Protein AF-A0A3B0PJ84-F1 (afdb_monomer_lite)

pLDDT: mean 87.23, std 13.35, range [50.19, 97.38]

Radius of gyration: 12.94 Å; chains: 1; bounding box: 22×23×42 Å

InterPro domains:
  IPR036967 Small ribosomal subunit protein uS11 superfamily [G3DSA:3.30.420.80] (1-37)

Structure (mmCIF, N/CA/C/O backbone):
data_AF-A0A3B0PJ84-F1
#
_entry.id   AF-A0A3B0PJ84-F1
#
loop_
_atom_site.group_PDB
_atom_site.id
_atom_site.type_symbol
_atom_site.label_atom_id
_atom_site.label_alt_id
_atom_site.label_comp_id
_atom_site.label_asym_id
_atom_site.label_entity_id
_atom_site.label_seq_id
_atom_site.pdbx_PDB_ins_code
_atom_site.Cartn_x
_atom_site.Cartn_y
_atom_site.Cartn_z
_atom_site.occupancy
_atom_site.B_iso_or_equiv
_atom_site.auth_seq_id
_atom_site.auth_comp_id
_atom_site.auth_asym_id
_atom_site.auth_atom_id
_atom_site.pdbx_PDB_model_num
ATOM 1 N N . MET A 1 1 ? -0.363 -11.927 27.465 1.00 50.19 1 MET A N 1
ATOM 2 C CA . MET A 1 1 ? -0.051 -11.572 26.061 1.00 50.19 1 MET A CA 1
ATOM 3 C C . MET A 1 1 ? -1.042 -10.515 25.598 1.00 50.19 1 MET A C 1
ATOM 5 O O . MET A 1 1 ? -2.195 -10.843 25.353 1.00 50.19 1 MET A O 1
ATOM 9 N N . ALA A 1 2 ? -0.645 -9.241 25.575 1.00 53.31 2 ALA A N 1
ATOM 10 C CA . ALA A 1 2 ? -1.527 -8.165 25.128 1.00 53.31 2 ALA A CA 1
ATOM 11 C C . ALA A 1 2 ? -1.786 -8.313 23.620 1.00 53.31 2 ALA A C 1
ATOM 13 O O . ALA A 1 2 ? -0.844 -8.325 22.826 1.00 53.31 2 ALA A O 1
ATOM 14 N N . LYS A 1 3 ? -3.055 -8.457 23.221 1.00 63.53 3 LYS A N 1
ATOM 15 C CA . LYS A 1 3 ? -3.457 -8.398 21.810 1.00 63.53 3 LYS A CA 1
ATOM 16 C C . LYS A 1 3 ? -2.990 -7.048 21.265 1.00 63.53 3 LYS A C 1
ATOM 18 O O . LYS A 1 3 ? -3.439 -6.013 21.748 1.00 63.53 3 LYS A O 1
ATOM 23 N N . LYS A 1 4 ? -2.087 -7.051 20.277 1.00 64.62 4 LYS A N 1
ATOM 24 C CA . LYS A 1 4 ? -1.770 -5.850 19.495 1.00 64.62 4 LYS A CA 1
ATOM 25 C C . LYS A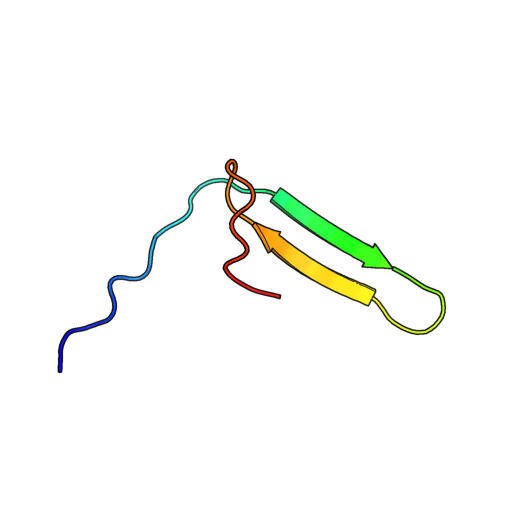 1 4 ? -3.099 -5.314 18.966 1.00 64.62 4 LYS A C 1
ATOM 27 O O . LYS A 1 4 ? -3.731 -5.975 18.143 1.00 64.62 4 LYS A O 1
ATOM 32 N N . ASN A 1 5 ? -3.538 -4.163 19.473 1.00 63.06 5 ASN A N 1
ATOM 33 C CA . ASN A 1 5 ? -4.691 -3.466 18.922 1.00 63.06 5 ASN A CA 1
ATOM 34 C C . ASN A 1 5 ? -4.384 -3.202 17.449 1.00 63.06 5 ASN A C 1
ATOM 36 O O . ASN A 1 5 ? -3.493 -2.415 17.125 1.00 63.06 5 ASN A O 1
ATOM 40 N N . LYS A 1 6 ? -5.071 -3.921 16.555 1.00 67.00 6 LYS A N 1
ATOM 41 C CA . LYS A 1 6 ? -5.002 -3.653 15.122 1.00 67.00 6 LYS A 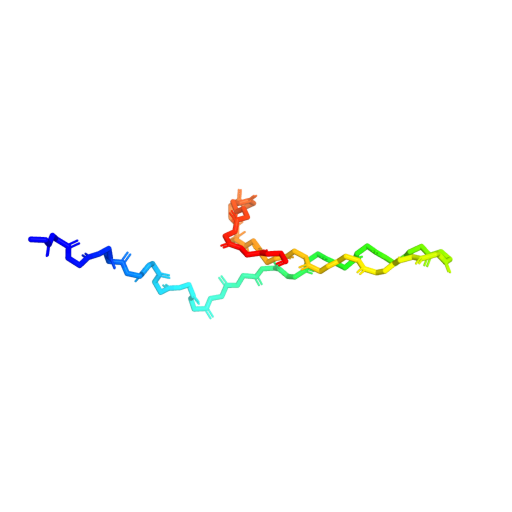CA 1
ATOM 42 C C . LYS A 1 6 ? -5.536 -2.243 14.933 1.00 67.00 6 LYS A C 1
ATOM 44 O O . LYS A 1 6 ? -6.699 -1.979 15.225 1.00 67.00 6 LYS A O 1
ATOM 49 N N . LYS A 1 7 ? -4.670 -1.332 14.498 1.00 70.94 7 LYS A N 1
ATOM 50 C CA . LYS A 1 7 ? -5.082 0.013 14.109 1.00 70.94 7 LYS A CA 1
ATOM 51 C C . LYS A 1 7 ? -6.010 -0.159 12.906 1.00 70.94 7 LYS A C 1
ATOM 53 O O . LYS A 1 7 ? -5.564 -0.605 11.853 1.00 70.94 7 LYS A O 1
ATOM 58 N N . VAL A 1 8 ? -7.304 0.089 13.095 1.00 77.12 8 VAL A N 1
ATOM 59 C CA . VAL A 1 8 ? -8.289 0.008 12.012 1.00 77.12 8 VAL A CA 1
ATOM 60 C C . VAL A 1 8 ? -8.190 1.311 11.233 1.00 77.12 8 VAL A C 1
ATOM 62 O O . VAL A 1 8 ? -8.609 2.359 11.714 1.00 77.12 8 VAL A O 1
ATOM 65 N N . ILE A 1 9 ? -7.560 1.251 10.064 1.00 81.56 9 ILE A N 1
ATOM 66 C CA . ILE A 1 9 ? -7.451 2.384 9.146 1.00 81.56 9 ILE A CA 1
ATOM 67 C C . ILE A 1 9 ? -8.602 2.242 8.151 1.00 81.56 9 ILE A C 1
ATOM 69 O O . ILE A 1 9 ? -8.632 1.297 7.369 1.00 81.56 9 ILE A O 1
ATOM 73 N N . THR A 1 10 ? -9.583 3.139 8.228 1.00 86.88 10 THR A N 1
ATOM 74 C CA . THR A 1 10 ? -10.779 3.131 7.367 1.00 86.88 10 THR A CA 1
ATOM 75 C C . THR A 1 10 ? -10.526 3.755 5.999 1.00 86.88 10 THR A C 1
ATOM 77 O O . THR A 1 10 ? -11.188 3.392 5.033 1.00 86.88 10 THR A O 1
ATOM 80 N N . GLN A 1 11 ? -9.580 4.693 5.912 1.00 89.62 11 GLN A N 1
ATOM 81 C CA . GLN A 1 11 ? -9.205 5.392 4.685 1.00 89.62 11 GLN A CA 1
ATOM 82 C C . GLN A 1 11 ? -7.693 5.629 4.669 1.00 89.62 11 GLN A C 1
ATOM 84 O O . GLN A 1 11 ? -7.096 5.949 5.700 1.00 89.62 11 GLN A O 1
ATOM 89 N N . GLY A 1 12 ? -7.075 5.478 3.502 1.00 92.31 12 GLY A N 1
ATOM 90 C CA . GLY A 1 12 ? -5.634 5.609 3.324 1.00 92.31 12 GLY A CA 1
A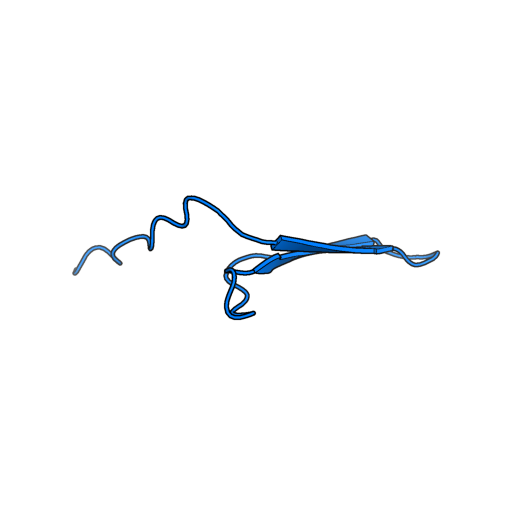TOM 91 C C . GLY A 1 12 ? -5.256 5.743 1.855 1.00 92.31 12 GLY A C 1
ATOM 92 O O . GLY A 1 12 ? -6.125 5.857 0.991 1.00 92.31 12 GLY A O 1
ATOM 93 N N . VAL A 1 13 ? -3.954 5.730 1.589 1.00 95.50 13 VAL A N 1
ATOM 94 C CA . VAL A 1 13 ? -3.376 5.888 0.253 1.00 95.50 13 VAL A CA 1
ATOM 95 C C . VAL A 1 13 ? -2.583 4.636 -0.102 1.00 95.50 13 VAL A C 1
ATOM 97 O O . VAL A 1 13 ? -1.776 4.155 0.694 1.00 95.50 13 VAL A O 1
ATOM 100 N N . ALA A 1 14 ? -2.814 4.109 -1.304 1.00 96.19 14 ALA A N 1
ATOM 101 C CA . ALA A 1 14 ? -1.990 3.056 -1.882 1.00 96.19 14 ALA A CA 1
ATOM 102 C C . ALA A 1 14 ? -0.944 3.685 -2.809 1.00 96.19 14 ALA A C 1
ATOM 104 O O . ALA A 1 14 ? -1.283 4.353 -3.785 1.00 96.19 14 ALA A O 1
ATOM 105 N N . HIS A 1 15 ? 0.329 3.464 -2.503 1.00 96.38 15 HIS A N 1
ATOM 106 C CA . HIS A 1 15 ? 1.456 3.863 -3.332 1.00 96.38 15 HIS A CA 1
ATOM 107 C C . HIS A 1 15 ? 1.888 2.667 -4.173 1.00 96.38 15 HIS A C 1
ATOM 109 O O . HIS A 1 15 ? 2.357 1.667 -3.636 1.00 96.38 15 HIS A O 1
ATOM 115 N N . ILE A 1 16 ? 1.731 2.775 -5.489 1.00 97.19 16 ILE A N 1
ATOM 116 C CA . ILE A 1 16 ? 2.123 1.727 -6.432 1.00 97.19 16 ILE A CA 1
ATOM 117 C C . ILE A 1 16 ? 3.364 2.208 -7.167 1.00 97.19 16 ILE A C 1
ATOM 119 O O . ILE A 1 16 ? 3.314 3.178 -7.922 1.00 97.19 16 ILE A O 1
ATOM 123 N N . HIS A 1 17 ? 4.480 1.526 -6.942 1.00 96.94 17 HIS A N 1
ATOM 124 C CA . HIS A 1 17 ? 5.713 1.761 -7.671 1.00 96.94 17 HIS A CA 1
ATOM 125 C 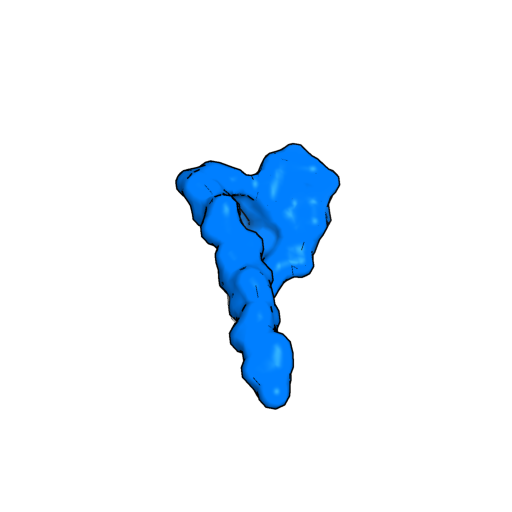C . HIS A 1 17 ? 5.958 0.595 -8.622 1.00 96.94 17 HIS A C 1
ATOM 127 O O . HIS A 1 17 ? 6.396 -0.475 -8.204 1.00 96.94 17 HIS A O 1
ATOM 133 N N . SER A 1 18 ? 5.644 0.803 -9.899 1.00 97.00 18 SER A N 1
ATOM 134 C CA . SER A 1 18 ? 5.834 -0.188 -10.954 1.00 97.00 18 SER A CA 1
ATOM 135 C C . SER A 1 18 ? 7.046 0.185 -11.796 1.00 97.00 18 SER A C 1
ATOM 137 O O . SER A 1 18 ? 7.037 1.198 -12.492 1.00 97.00 18 SER A O 1
ATOM 139 N N . THR A 1 19 ? 8.078 -0.649 -11.748 1.00 97.00 19 THR A N 1
ATOM 140 C CA . THR A 1 19 ? 9.209 -0.612 -12.678 1.00 97.00 19 THR A CA 1
ATOM 141 C C . THR A 1 19 ? 9.100 -1.773 -13.664 1.00 97.00 19 THR A C 1
ATOM 143 O O . THR A 1 19 ? 8.179 -2.587 -13.591 1.00 97.00 19 THR A O 1
ATOM 146 N N . TYR A 1 20 ? 10.058 -1.876 -14.584 1.00 96.69 20 TYR A N 1
ATOM 147 C CA . TYR A 1 20 ? 10.121 -2.981 -15.541 1.00 96.69 20 TYR A CA 1
ATOM 148 C C . TYR A 1 20 ? 10.307 -4.357 -14.891 1.00 96.69 20 TYR A C 1
ATOM 150 O O . TYR A 1 20 ? 9.880 -5.352 -15.463 1.00 96.69 20 TYR A O 1
ATOM 158 N N . GLN A 1 21 ? 10.928 -4.420 -13.710 1.00 96.25 21 GLN A N 1
ATOM 159 C CA . GLN A 1 21 ? 11.327 -5.686 -13.084 1.00 96.25 21 GLN A CA 1
ATOM 160 C C . GLN A 1 21 ? 10.487 -6.039 -11.860 1.00 96.25 21 GLN A C 1
ATOM 162 O O . GLN A 1 21 ? 10.424 -7.203 -11.468 1.00 96.25 21 GLN A O 1
ATOM 167 N N . ASN A 1 22 ? 9.855 -5.051 -11.231 1.00 95.69 22 ASN A N 1
ATOM 168 C CA . ASN A 1 22 ? 9.022 -5.281 -10.065 1.00 95.69 22 ASN A CA 1
ATOM 169 C C . ASN A 1 22 ? 7.927 -4.231 -9.919 1.00 95.69 22 ASN A C 1
ATOM 171 O O . ASN A 1 22 ? 8.060 -3.080 -10.328 1.00 95.69 22 ASN A O 1
ATOM 175 N N . THR A 1 23 ? 6.849 -4.641 -9.262 1.00 97.19 23 THR A N 1
ATOM 176 C CA . THR A 1 23 ? 5.835 -3.734 -8.735 1.00 97.19 23 THR A CA 1
ATOM 177 C C . THR A 1 23 ? 5.811 -3.873 -7.224 1.00 97.19 23 THR A C 1
ATOM 179 O O . THR A 1 23 ? 5.690 -4.982 -6.709 1.00 97.19 23 THR A O 1
ATOM 182 N N . ILE A 1 24 ? 5.940 -2.756 -6.520 1.00 96.94 24 ILE A N 1
ATOM 183 C CA . ILE A 1 24 ? 5.825 -2.681 -5.063 1.00 96.94 24 ILE A CA 1
ATOM 184 C C . ILE A 1 24 ? 4.565 -1.884 -4.740 1.00 96.94 24 ILE A C 1
ATOM 186 O O . ILE A 1 24 ? 4.340 -0.822 -5.327 1.00 96.94 24 ILE A O 1
ATOM 190 N N . VAL A 1 25 ? 3.748 -2.393 -3.817 1.00 97.38 25 VAL A N 1
ATOM 191 C CA . VAL A 1 25 ? 2.489 -1.761 -3.410 1.00 97.38 25 VAL A CA 1
ATOM 192 C C . VAL A 1 25 ? 2.513 -1.503 -1.912 1.00 97.38 25 VAL A C 1
ATOM 194 O O . VAL A 1 25 ? 2.326 -2.420 -1.129 1.00 97.38 25 VAL A O 1
ATOM 197 N N . SER A 1 26 ? 2.678 -0.246 -1.511 1.00 97.06 26 SER A N 1
ATOM 198 C CA . SER A 1 26 ? 2.695 0.152 -0.100 1.00 97.06 26 SER A CA 1
ATOM 199 C C . SER A 1 26 ? 1.394 0.840 0.298 1.00 97.06 26 SER A C 1
ATOM 201 O O . SER A 1 26 ? 0.929 1.751 -0.385 1.00 97.06 26 SER A O 1
ATOM 203 N N . PHE A 1 27 ? 0.830 0.463 1.441 1.00 95.5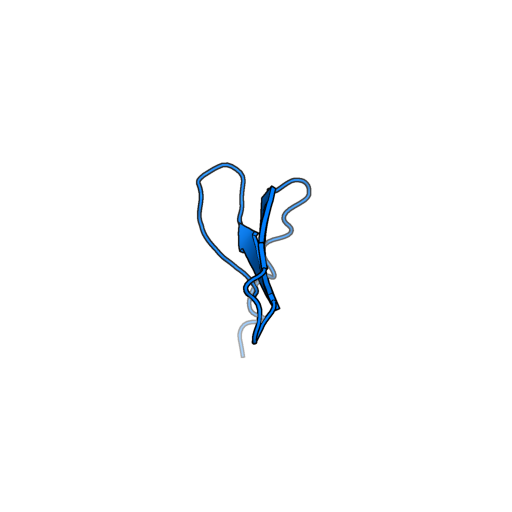0 27 PHE A N 1
ATOM 204 C CA . PHE A 1 27 ? -0.358 1.085 2.019 1.00 95.50 27 PHE A CA 1
ATOM 205 C C . PHE A 1 27 ? 0.035 2.018 3.165 1.00 95.50 27 PHE A C 1
ATOM 207 O O . PHE A 1 27 ? 0.678 1.602 4.135 1.00 95.50 27 PHE A O 1
ATOM 214 N N . ALA A 1 28 ? -0.384 3.278 3.062 1.00 95.19 28 ALA A N 1
ATOM 215 C CA . ALA A 1 28 ? -0.133 4.319 4.049 1.00 95.19 28 ALA A CA 1
ATOM 216 C C . ALA A 1 28 ? -1.434 4.937 4.576 1.00 95.19 28 ALA A C 1
ATOM 218 O O . ALA A 1 28 ? -2.465 4.953 3.899 1.00 95.19 28 ALA A O 1
ATOM 219 N N . ASP A 1 29 ? -1.395 5.452 5.805 1.00 93.44 29 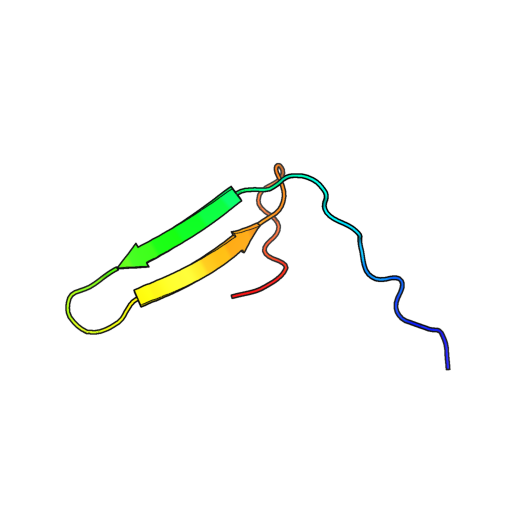ASP A N 1
ATOM 220 C CA . ASP A 1 29 ? -2.451 6.330 6.310 1.00 93.44 29 ASP A CA 1
ATOM 221 C C . ASP A 1 29 ? -2.388 7.721 5.643 1.00 93.44 29 ASP A C 1
ATOM 223 O O . ASP A 1 29 ? -1.430 8.066 4.952 1.00 93.44 29 ASP A O 1
ATOM 227 N N . LEU A 1 30 ? -3.401 8.561 5.872 1.00 91.56 30 LEU A N 1
ATOM 228 C CA . LEU A 1 30 ? -3.448 9.929 5.328 1.00 91.56 30 LEU A CA 1
ATOM 229 C C . LEU A 1 30 ? -2.319 10.848 5.838 1.00 91.56 30 LEU A C 1
ATOM 231 O O . LEU A 1 30 ? -2.159 11.954 5.332 1.00 91.56 30 LEU A O 1
ATOM 235 N N . LYS A 1 31 ? -1.550 10.421 6.849 1.00 92.12 31 LYS A N 1
ATOM 236 C CA . LYS A 1 31 ? -0.384 11.141 7.376 1.00 92.12 31 LYS A CA 1
ATOM 237 C C . LYS A 1 31 ? 0.931 10.637 6.768 1.00 92.12 31 LYS A C 1
ATOM 239 O O . LYS A 1 31 ? 1.983 11.163 7.116 1.00 92.12 31 LYS A O 1
ATOM 244 N N . GLY A 1 32 ? 0.878 9.639 5.884 1.00 88.00 32 GLY A N 1
ATOM 245 C CA . GLY A 1 32 ? 2.040 9.047 5.225 1.00 88.00 32 GLY A CA 1
ATOM 246 C C . GLY A 1 32 ? 2.715 7.916 6.006 1.00 88.00 32 GLY A C 1
ATOM 247 O O . GLY A 1 32 ? 3.790 7.473 5.611 1.00 88.00 32 GLY A O 1
ATOM 248 N N . ASN A 1 33 ? 2.119 7.412 7.093 1.00 92.75 33 ASN A N 1
ATOM 249 C CA . ASN A 1 33 ? 2.686 6.275 7.818 1.00 92.75 33 ASN A CA 1
ATOM 250 C C . ASN A 1 33 ? 2.330 4.969 7.106 1.00 92.75 33 ASN A C 1
ATOM 252 O O . ASN A 1 33 ? 1.161 4.573 7.068 1.00 92.75 33 ASN A O 1
ATOM 256 N N . VAL A 1 34 ? 3.346 4.280 6.587 1.00 93.25 34 VAL A N 1
ATOM 257 C CA . VAL A 1 34 ? 3.194 2.962 5.962 1.00 93.25 34 VAL A CA 1
ATOM 258 C C . VAL A 1 34 ? 2.921 1.910 7.032 1.00 93.25 34 VAL A C 1
ATOM 260 O O . VAL A 1 34 ? 3.638 1.817 8.029 1.00 93.25 34 VAL A O 1
ATOM 263 N N . PHE A 1 35 ? 1.885 1.102 6.821 1.00 91.25 35 PHE A N 1
ATOM 264 C CA . PHE A 1 35 ? 1.501 0.029 7.742 1.00 91.25 35 PHE A CA 1
ATOM 265 C C . PHE A 1 35 ? 1.500 -1.362 7.092 1.00 91.25 35 PHE A C 1
ATOM 267 O O . PHE A 1 35 ? 1.449 -2.358 7.815 1.00 91.25 35 PHE A O 1
ATOM 274 N N . ALA A 1 36 ? 1.570 -1.438 5.759 1.00 89.69 36 ALA A N 1
ATOM 275 C CA . ALA A 1 36 ? 1.717 -2.669 4.983 1.00 89.69 36 ALA A CA 1
ATOM 276 C C . ALA A 1 36 ? 2.386 -2.368 3.629 1.00 89.69 36 ALA A C 1
ATOM 278 O O . ALA A 1 36 ? 2.261 -1.249 3.131 1.00 89.69 36 ALA A O 1
ATOM 279 N N . TRP A 1 37 ? 3.081 -3.349 3.053 1.00 91.25 37 TRP A N 1
ATOM 280 C CA . TRP A 1 37 ? 3.704 -3.307 1.726 1.00 91.25 37 TRP A CA 1
ATOM 281 C C . TRP A 1 37 ? 3.735 -4.703 1.098 1.00 91.25 37 TRP A C 1
ATOM 283 O O . TRP A 1 37 ? 3.558 -5.674 1.873 1.00 91.25 37 TRP A O 1
#

Sequence (37 aa):
MAKKNKKVITQGVAHIHSTYQNTIVSFADLKGNVFAW

Organism: NCBI:txid45363

Secondary structure (DSSP, 8-state):
---------SSEEEEEEE-SS-EEEEEEETTS-EEE-

Foldseek 3Di:
DDDPPDPDQPDWDWDWDDDPVDIDIFTAHPVRHTDGD